Protein AF-B8CXU0-F1 (afdb_monomer_lite)

InterPro domains:
  IPR009057 Homedomain-like superfamily [SSF46689] (2-46)
  IPR018060 AraC-like, DNA binding HTH domain [PF12833] (18-62)
  IPR018060 AraC-like, DNA binding HTH domain [PS01124] (1-71)
  IPR050959 Multiple antibiotic resistance protein MarA-like [PTHR47504] (1-62)

pLDDT: mean 88.55, std 16.48, range [41.94, 98.25]

Sequence (71 aa):
MQDYIEKHIRKPITLHQLARAAGYSPWHSGRIFKELIGKTPFEYIRKFRLSRAAVKLRDEDQPDNTNQMQL

Structure (mmCIF, N/CA/C/O backbone):
data_AF-B8CXU0-F1
#
_entry.id   AF-B8CXU0-F1
#
loop_
_atom_site.group_PDB
_atom_site.id
_atom_site.type_symbol
_atom_site.label_atom_id
_atom_site.label_alt_id
_atom_site.label_comp_id
_atom_site.label_asym_id
_atom_site.label_entity_id
_atom_site.label_seq_id
_atom_site.pdbx_PDB_ins_code
_atom_site.Cartn_x
_atom_site.Cartn_y
_atom_site.Cartn_z
_atom_site.occupancy
_atom_site.B_iso_or_equiv
_atom_site.auth_seq_id
_atom_site.auth_comp_id
_atom_site.auth_asym_id
_atom_site.auth_atom_id
_atom_site.pdbx_PDB_model_num
ATOM 1 N N . MET A 1 1 ? -3.671 -7.375 -7.424 1.00 94.94 1 MET A N 1
ATOM 2 C CA . MET A 1 1 ? -2.952 -6.637 -6.347 1.00 94.94 1 MET A CA 1
ATOM 3 C C . MET A 1 1 ? -3.856 -6.263 -5.175 1.00 94.94 1 MET A C 1
ATOM 5 O O . MET A 1 1 ? -3.453 -6.518 -4.047 1.00 94.94 1 MET A O 1
ATOM 9 N N . GLN A 1 2 ? -5.040 -5.677 -5.401 1.00 95.19 2 GLN A N 1
ATOM 10 C CA . GLN A 1 2 ? -5.972 -5.295 -4.323 1.00 95.19 2 GLN A CA 1
ATOM 11 C C . GLN A 1 2 ? -6.359 -6.481 -3.426 1.00 95.19 2 GLN A C 1
ATOM 13 O O . GLN A 1 2 ? -6.199 -6.378 -2.214 1.00 95.19 2 GLN A O 1
ATOM 18 N N . ASP A 1 3 ? -6.696 -7.635 -4.006 1.00 96.12 3 ASP A N 1
ATOM 19 C CA . ASP A 1 3 ? -7.030 -8.850 -3.242 1.00 96.12 3 ASP A CA 1
ATOM 20 C C . ASP A 1 3 ? -5.896 -9.298 -2.312 1.00 96.12 3 ASP A C 1
ATOM 22 O O . ASP A 1 3 ? -6.120 -9.708 -1.174 1.00 96.12 3 ASP A O 1
ATOM 26 N N . TYR A 1 4 ? -4.645 -9.212 -2.784 1.00 97.81 4 TYR A N 1
ATOM 27 C CA . TYR A 1 4 ? -3.484 -9.539 -1.959 1.00 97.81 4 TYR A CA 1
ATOM 28 C C . TYR A 1 4 ? -3.360 -8.558 -0.790 1.00 97.81 4 TYR A C 1
ATOM 30 O O . TYR A 1 4 ? -3.121 -8.986 0.340 1.00 97.81 4 TYR A O 1
ATOM 38 N N . ILE A 1 5 ? -3.541 -7.259 -1.055 1.00 97.19 5 ILE A N 1
ATOM 39 C CA . ILE A 1 5 ? -3.514 -6.207 -0.032 1.00 97.19 5 ILE A CA 1
ATOM 40 C C . ILE A 1 5 ? -4.583 -6.467 1.026 1.00 97.19 5 ILE A C 1
ATOM 42 O O . ILE A 1 5 ? -4.274 -6.416 2.214 1.00 97.19 5 ILE A O 1
ATOM 46 N N . GLU A 1 6 ? -5.810 -6.776 0.617 1.00 95.50 6 GLU A N 1
ATOM 47 C CA . GLU A 1 6 ? -6.924 -7.022 1.529 1.00 95.50 6 GLU A CA 1
ATOM 48 C C . GLU A 1 6 ? -6.661 -8.230 2.438 1.00 95.50 6 GLU A C 1
ATOM 50 O O . GLU A 1 6 ? -6.743 -8.112 3.665 1.00 95.50 6 GLU A O 1
ATOM 55 N N . LYS A 1 7 ? -6.238 -9.356 1.848 1.00 97.06 7 LYS A N 1
ATOM 56 C CA . LYS A 1 7 ? -5.924 -10.600 2.574 1.00 97.06 7 LYS A CA 1
ATOM 57 C C . LYS A 1 7 ? -4.752 -10.450 3.550 1.00 97.06 7 LYS A C 1
ATOM 59 O O . LYS A 1 7 ? -4.706 -11.142 4.565 1.00 97.06 7 LYS A O 1
ATOM 64 N N . HIS A 1 8 ? -3.813 -9.541 3.278 1.00 97.25 8 HIS A N 1
ATOM 65 C CA . HIS A 1 8 ? -2.577 -9.387 4.058 1.00 97.25 8 HIS A CA 1
ATOM 66 C C . HIS A 1 8 ? -2.474 -8.052 4.800 1.00 97.25 8 HIS A C 1
ATOM 68 O O . HIS A 1 8 ? -1.410 -7.728 5.325 1.00 97.25 8 HIS A O 1
ATOM 74 N N . ILE A 1 9 ? -3.558 -7.277 4.897 1.00 95.31 9 ILE A N 1
ATOM 75 C CA . ILE A 1 9 ? -3.503 -5.877 5.348 1.00 95.31 9 ILE A CA 1
ATOM 76 C C . ILE A 1 9 ? -2.885 -5.684 6.742 1.00 95.31 9 ILE A C 1
ATOM 78 O O . ILE A 1 9 ? -2.259 -4.653 7.011 1.00 95.31 9 ILE A O 1
ATOM 82 N N . ARG A 1 10 ? -3.037 -6.688 7.615 1.00 94.56 10 ARG A N 1
ATOM 83 C CA . ARG A 1 10 ? -2.529 -6.708 8.997 1.00 94.56 10 ARG A CA 1
ATOM 84 C C . ARG A 1 10 ? -1.035 -7.035 9.102 1.00 94.56 10 ARG A C 1
ATOM 86 O O . ARG A 1 10 ? -0.473 -6.920 10.183 1.00 94.56 10 ARG A O 1
ATOM 93 N N . LYS A 1 11 ? -0.390 -7.442 8.009 1.00 95.75 11 LYS A N 1
ATOM 94 C CA . LYS A 1 11 ? 1.035 -7.795 7.958 1.00 95.75 11 LYS A CA 1
ATOM 95 C C . LYS A 1 11 ? 1.814 -6.740 7.165 1.00 95.75 11 LYS A C 1
ATOM 97 O O . LYS A 1 11 ? 1.217 -6.017 6.361 1.00 95.75 11 LYS A O 1
ATOM 102 N N . PRO A 1 12 ? 3.137 -6.612 7.357 1.00 96.19 12 PRO A N 1
ATOM 103 C CA . PRO A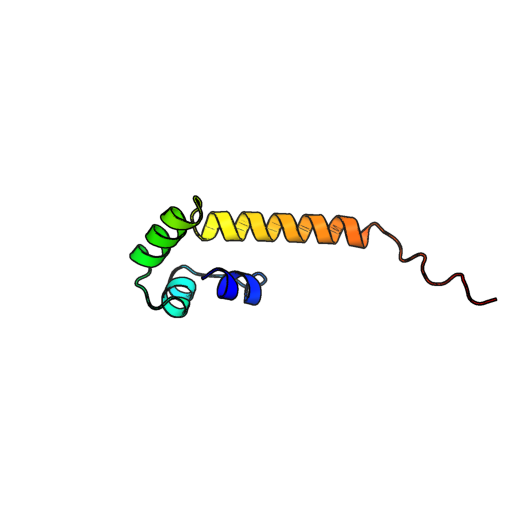 1 12 ? 3.974 -5.850 6.438 1.00 96.19 12 PRO A CA 1
ATOM 104 C C . PRO A 1 12 ? 3.809 -6.384 5.008 1.00 96.19 12 PRO A C 1
ATOM 106 O O . PRO A 1 12 ? 3.883 -7.589 4.781 1.00 96.19 12 PRO A O 1
ATOM 109 N N . ILE A 1 13 ? 3.562 -5.480 4.060 1.00 97.88 13 ILE A N 1
ATOM 110 C CA . ILE A 1 13 ? 3.425 -5.790 2.635 1.00 97.88 13 ILE A CA 1
ATOM 111 C C . ILE A 1 13 ? 4.569 -5.092 1.910 1.00 97.88 13 ILE A C 1
ATOM 113 O O . ILE A 1 13 ? 4.793 -3.903 2.137 1.00 97.88 13 ILE A O 1
ATOM 117 N N . THR A 1 14 ? 5.273 -5.802 1.033 1.00 97.62 14 THR A N 1
ATOM 118 C CA . THR A 1 14 ? 6.344 -5.234 0.201 1.00 97.62 14 THR A CA 1
ATOM 119 C C . THR A 1 14 ? 5.923 -5.140 -1.263 1.00 97.62 14 THR A C 1
ATOM 121 O O . THR A 1 14 ? 5.049 -5.873 -1.728 1.00 97.62 14 THR A O 1
ATOM 124 N N . LEU A 1 15 ? 6.585 -4.267 -2.030 1.00 97.19 15 LEU A N 1
ATOM 125 C CA . LEU A 1 15 ? 6.321 -4.146 -3.466 1.00 97.19 15 LEU A CA 1
ATOM 126 C C . LEU A 1 15 ? 6.639 -5.451 -4.215 1.00 97.19 15 LEU A C 1
ATOM 128 O O . LEU A 1 15 ? 5.914 -5.817 -5.131 1.00 97.19 15 LEU A O 1
ATOM 132 N N . HIS A 1 16 ? 7.662 -6.195 -3.781 1.00 98.12 16 HIS A N 1
ATOM 133 C CA . HIS A 1 16 ? 8.003 -7.509 -4.334 1.00 98.12 16 HIS A CA 1
ATOM 134 C C . HIS A 1 16 ? 6.880 -8.537 -4.157 1.00 98.12 16 HIS A C 1
ATOM 136 O O . HIS A 1 16 ? 6.598 -9.301 -5.076 1.00 98.12 16 HIS A O 1
ATOM 142 N N . GLN A 1 17 ? 6.216 -8.551 -2.998 1.00 98.25 17 GLN A N 1
ATOM 143 C CA . GLN A 1 17 ? 5.078 -9.441 -2.755 1.00 98.25 17 GLN A CA 1
ATOM 144 C C . GLN A 1 17 ? 3.893 -9.097 -3.659 1.00 98.25 17 GLN A C 1
ATOM 146 O O . GLN A 1 17 ? 3.291 -9.992 -4.248 1.00 98.25 17 GLN A O 1
ATOM 151 N N . LEU A 1 18 ? 3.592 -7.804 -3.810 1.00 97.94 18 LEU A N 1
ATOM 152 C CA . LEU A 1 18 ? 2.535 -7.338 -4.709 1.00 97.94 18 LEU A CA 1
ATOM 153 C C . LEU A 1 18 ? 2.827 -7.699 -6.163 1.00 97.94 18 LEU A C 1
ATOM 155 O O . LEU A 1 18 ? 1.933 -8.152 -6.872 1.00 97.94 18 LEU A O 1
ATOM 159 N N . ALA A 1 19 ? 4.081 -7.536 -6.570 1.00 98.00 19 ALA A N 1
ATOM 160 C CA . ALA A 1 19 ? 4.547 -7.845 -7.908 1.00 98.00 19 ALA A CA 1
ATOM 161 C C . ALA A 1 19 ? 4.448 -9.339 -8.219 1.00 98.00 19 ALA A C 1
ATOM 163 O O . ALA A 1 19 ? 3.852 -9.723 -9.224 1.00 98.00 19 ALA A O 1
ATOM 164 N N . ARG A 1 20 ? 4.909 -10.188 -7.292 1.00 98.00 20 ARG A N 1
ATOM 165 C CA . ARG A 1 20 ? 4.756 -11.646 -7.383 1.00 98.00 20 ARG A CA 1
ATOM 166 C C . ARG A 1 20 ? 3.285 -12.053 -7.478 1.00 98.00 20 ARG A C 1
ATOM 168 O O . ARG A 1 20 ? 2.944 -12.872 -8.320 1.00 98.00 20 ARG A O 1
ATOM 175 N N . ALA A 1 21 ? 2.418 -11.467 -6.653 1.00 97.06 21 ALA A N 1
ATOM 176 C CA . ALA A 1 21 ? 0.985 -11.760 -6.666 1.00 97.06 21 ALA A CA 1
ATOM 177 C C . ALA A 1 21 ? 0.272 -11.293 -7.949 1.00 97.06 21 ALA A C 1
ATOM 179 O O . ALA A 1 21 ? -0.835 -11.743 -8.223 1.00 97.06 21 ALA A O 1
ATOM 180 N N . ALA A 1 22 ? 0.872 -10.371 -8.705 1.00 95.38 22 ALA A N 1
ATOM 181 C CA . ALA A 1 22 ? 0.313 -9.820 -9.936 1.00 95.38 22 ALA A CA 1
ATOM 182 C C . ALA A 1 22 ? 0.977 -10.353 -11.216 1.00 95.38 22 ALA A C 1
ATOM 184 O O . ALA A 1 22 ? 0.502 -10.037 -12.298 1.00 95.38 22 ALA A O 1
ATOM 185 N N . GLY A 1 23 ? 2.064 -11.125 -11.107 1.00 97.06 23 GLY A N 1
ATOM 186 C CA . GLY A 1 23 ? 2.811 -11.629 -12.263 1.00 97.06 23 GLY A CA 1
ATOM 187 C C . GLY A 1 23 ? 3.647 -10.569 -12.991 1.00 97.06 23 GLY A C 1
ATOM 188 O O . GLY A 1 23 ? 3.967 -10.745 -14.162 1.00 97.06 23 GLY A O 1
ATOM 189 N N . TYR A 1 24 ? 4.015 -9.475 -12.319 1.00 96.69 24 TYR A N 1
ATOM 190 C CA . TYR A 1 24 ? 4.771 -8.366 -12.913 1.00 96.69 24 TYR A CA 1
ATOM 191 C C . TYR A 1 24 ? 6.088 -8.104 -12.178 1.00 96.69 24 TYR A C 1
ATOM 193 O O . TYR A 1 24 ? 6.311 -8.577 -11.064 1.00 96.69 24 TYR A O 1
ATOM 201 N N . SER A 1 25 ? 6.965 -7.293 -12.777 1.00 98.19 25 SER A N 1
ATOM 202 C CA . SER A 1 25 ? 8.132 -6.756 -12.070 1.00 98.19 25 SER A CA 1
ATOM 203 C C . SER A 1 25 ? 7.710 -5.739 -10.993 1.00 98.19 25 SER A C 1
ATOM 205 O O . SER A 1 25 ? 6.640 -5.128 -11.115 1.00 98.19 25 SER A O 1
ATOM 207 N N . PRO A 1 26 ? 8.524 -5.495 -9.945 1.00 97.75 26 PRO A N 1
ATOM 208 C CA . PRO A 1 26 ? 8.210 -4.501 -8.912 1.00 97.75 26 PRO A CA 1
ATOM 209 C C . PRO A 1 26 ? 7.938 -3.102 -9.471 1.00 97.75 26 PRO A C 1
ATOM 211 O O . PRO A 1 26 ? 6.948 -2.471 -9.100 1.00 97.75 26 PRO A O 1
ATOM 214 N N . TRP A 1 27 ? 8.767 -2.649 -10.415 1.00 97.56 27 TRP A N 1
ATOM 215 C CA . TRP A 1 27 ? 8.595 -1.352 -11.069 1.00 97.56 27 TRP A CA 1
ATOM 216 C C . TRP A 1 27 ? 7.282 -1.280 -11.855 1.00 97.56 27 TRP A C 1
ATOM 218 O O . TRP A 1 27 ? 6.487 -0.362 -11.645 1.00 97.56 27 TRP A O 1
ATOM 228 N N . HIS A 1 28 ? 7.007 -2.283 -12.699 1.00 97.94 28 HIS A N 1
ATOM 229 C CA . HIS A 1 28 ? 5.787 -2.305 -13.506 1.00 97.94 28 HIS A CA 1
ATOM 230 C C . HIS A 1 28 ? 4.536 -2.380 -12.627 1.00 97.94 28 HIS A C 1
ATOM 232 O O . HIS A 1 28 ? 3.561 -1.686 -12.893 1.00 97.94 28 HIS A O 1
ATOM 238 N N . SER A 1 29 ? 4.594 -3.145 -11.535 1.00 98.12 29 SER A N 1
ATOM 239 C CA . SER A 1 29 ? 3.506 -3.258 -10.559 1.00 98.12 29 SER A CA 1
ATOM 240 C C . SER A 1 29 ? 3.185 -1.920 -9.905 1.00 98.12 29 SER A C 1
ATOM 242 O O . SER A 1 29 ? 2.022 -1.533 -9.833 1.00 98.12 29 SER A O 1
ATOM 244 N N . GLY A 1 30 ? 4.209 -1.188 -9.454 1.00 97.88 30 GLY A N 1
ATOM 245 C CA . GLY A 1 30 ? 4.022 0.142 -8.877 1.00 97.88 30 GLY A CA 1
ATOM 246 C C . GLY A 1 30 ? 3.417 1.128 -9.878 1.00 97.88 30 GLY A C 1
ATOM 247 O O . GLY A 1 30 ? 2.478 1.849 -9.533 1.00 97.88 30 GLY A O 1
ATOM 248 N N . ARG A 1 31 ? 3.919 1.118 -11.120 1.00 98.12 31 ARG A N 1
ATOM 249 C CA . ARG A 1 31 ? 3.452 1.995 -12.201 1.00 98.12 31 ARG A CA 1
ATOM 250 C C . ARG A 1 31 ? 2.004 1.699 -12.595 1.00 98.12 31 ARG A C 1
ATOM 252 O O . ARG A 1 31 ? 1.170 2.594 -12.499 1.0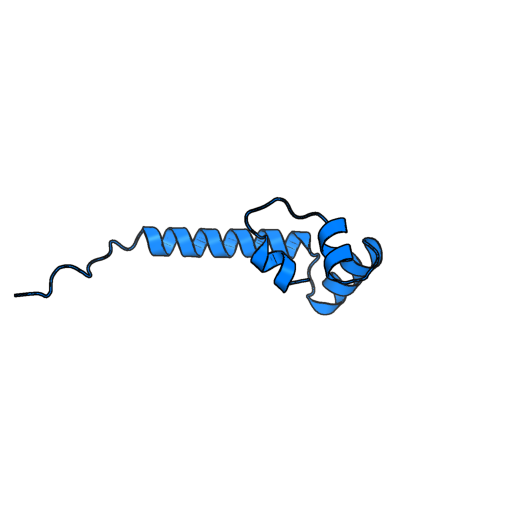0 98.12 31 ARG A O 1
ATOM 259 N N . ILE A 1 32 ? 1.691 0.454 -12.963 1.00 97.56 32 ILE A N 1
ATOM 260 C CA . ILE A 1 32 ? 0.353 0.079 -13.444 1.00 97.56 32 ILE A CA 1
ATOM 261 C C . ILE A 1 32 ? -0.701 0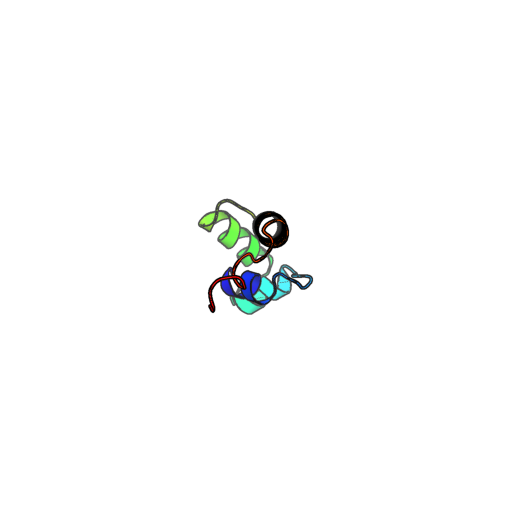.245 -12.348 1.00 97.56 32 ILE A C 1
ATOM 263 O O . ILE A 1 32 ? -1.811 0.693 -12.613 1.00 97.56 32 ILE A O 1
ATOM 267 N N . PHE A 1 33 ? -0.350 -0.038 -11.087 1.00 98.25 33 PHE A N 1
AT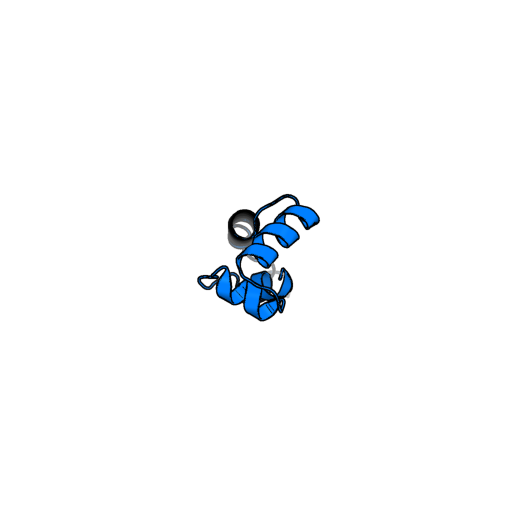OM 268 C CA . PHE A 1 33 ? -1.262 0.198 -9.972 1.00 98.25 33 PHE A CA 1
ATOM 269 C C . PHE A 1 33 ? -1.585 1.688 -9.835 1.00 98.25 33 PHE A C 1
ATOM 271 O O . PHE A 1 33 ? -2.747 2.043 -9.669 1.00 98.25 33 PHE A O 1
ATOM 278 N N . LYS A 1 34 ? -0.579 2.569 -9.936 1.00 98.19 34 LYS A N 1
ATOM 279 C CA . LYS A 1 34 ? -0.801 4.018 -9.872 1.00 98.19 34 LYS A CA 1
ATOM 280 C C . LYS A 1 34 ? -1.633 4.522 -11.049 1.00 98.19 34 LYS A C 1
ATOM 282 O O . LYS A 1 34 ? -2.513 5.345 -10.827 1.00 98.19 34 LYS A O 1
ATOM 287 N N . GLU A 1 35 ? -1.385 4.029 -12.258 1.00 98.06 35 GLU A N 1
ATOM 288 C CA . GLU A 1 35 ? -2.152 4.404 -13.454 1.00 98.06 35 GLU A CA 1
ATOM 289 C C . GLU A 1 35 ? -3.624 3.993 -13.350 1.00 98.06 35 GLU A C 1
ATOM 291 O O . GLU A 1 35 ? -4.500 4.786 -13.678 1.00 98.06 35 GLU A O 1
ATOM 296 N N . LEU A 1 36 ? -3.906 2.794 -12.831 1.00 97.06 36 LEU A N 1
ATOM 297 C CA . LEU A 1 36 ? -5.274 2.279 -12.719 1.00 97.06 36 LEU A CA 1
ATOM 298 C C . LEU A 1 36 ? -6.037 2.815 -11.494 1.00 97.06 36 LEU A C 1
ATOM 300 O O . LEU A 1 36 ? -7.246 3.009 -11.559 1.00 97.06 36 LEU A O 1
ATOM 304 N N . ILE A 1 37 ? -5.358 3.026 -10.361 1.00 96.44 37 ILE A N 1
ATOM 305 C CA . ILE A 1 37 ? -5.992 3.361 -9.066 1.00 96.44 37 ILE A CA 1
ATOM 306 C C . ILE A 1 37 ? -5.830 4.847 -8.699 1.00 96.44 37 ILE A C 1
ATOM 308 O O . ILE A 1 37 ? -6.466 5.348 -7.765 1.00 96.44 37 ILE A O 1
ATOM 312 N N . GLY A 1 38 ? -4.943 5.566 -9.389 1.00 97.56 38 GLY A N 1
ATOM 313 C CA . GLY A 1 38 ? -4.604 6.965 -9.109 1.00 97.56 38 GLY A CA 1
ATOM 314 C C . GLY A 1 38 ? -3.763 7.169 -7.843 1.00 97.56 38 GLY A C 1
ATOM 315 O O . GLY A 1 38 ? -3.546 8.302 -7.422 1.00 97.56 38 GLY A O 1
ATOM 316 N N . LYS A 1 39 ? -3.306 6.088 -7.199 1.00 96.88 39 LYS A N 1
ATOM 317 C CA . LYS A 1 39 ? -2.488 6.106 -5.973 1.00 96.88 39 LYS A CA 1
ATOM 318 C C . LYS A 1 39 ? -1.429 5.025 -6.055 1.00 96.88 39 LYS A C 1
ATOM 320 O O . LYS A 1 39 ? -1.692 3.958 -6.600 1.00 96.88 39 LYS A O 1
ATOM 325 N N . THR A 1 40 ? -0.255 5.254 -5.481 1.00 97.69 40 THR A N 1
ATOM 326 C CA . THR A 1 40 ? 0.737 4.183 -5.336 1.00 97.69 40 THR A CA 1
ATOM 327 C C . THR A 1 40 ? 0.201 3.068 -4.425 1.00 97.69 40 THR A C 1
ATOM 329 O O . THR A 1 40 ? -0.660 3.318 -3.570 1.00 97.69 40 THR A O 1
ATOM 332 N N . PRO A 1 41 ? 0.726 1.833 -4.536 1.00 97.44 41 PRO A N 1
ATOM 333 C CA . PRO A 1 41 ? 0.290 0.739 -3.674 1.00 97.44 41 PRO A CA 1
ATOM 334 C C . PRO A 1 41 ? 0.404 1.054 -2.175 1.00 97.44 41 PRO A C 1
ATOM 336 O O . PRO A 1 41 ? -0.488 0.718 -1.399 1.00 97.44 41 PRO A O 1
ATOM 339 N N . PHE A 1 42 ? 1.469 1.742 -1.753 1.00 97.25 42 PHE A N 1
ATOM 340 C CA . PHE A 1 42 ? 1.694 2.059 -0.341 1.00 97.25 42 PHE A CA 1
ATOM 341 C C . PHE A 1 42 ? 0.778 3.168 0.188 1.00 97.25 42 PHE A C 1
ATOM 343 O O . PHE A 1 42 ? 0.341 3.090 1.338 1.00 97.25 42 PHE A O 1
ATOM 350 N N . GLU A 1 43 ? 0.429 4.160 -0.635 1.00 97.94 43 GLU A N 1
ATOM 351 C 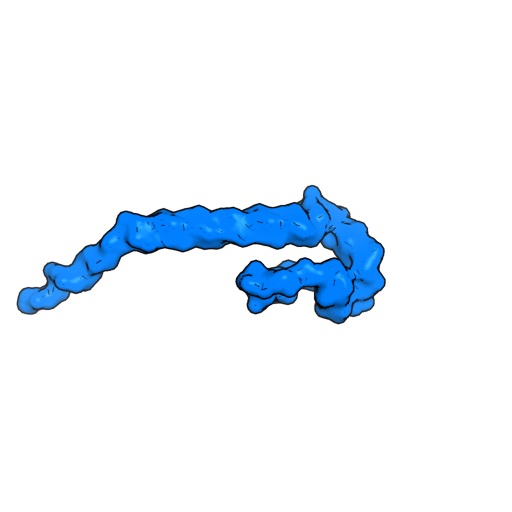CA . GLU A 1 43 ? -0.594 5.156 -0.283 1.00 97.94 43 GLU A CA 1
ATOM 352 C C . GLU A 1 43 ? -1.963 4.492 -0.110 1.00 97.94 43 GLU A C 1
ATOM 354 O O . GLU A 1 43 ? -2.666 4.756 0.869 1.00 97.94 43 GLU A O 1
ATOM 359 N N . TYR A 1 44 ? -2.313 3.579 -1.020 1.00 97.56 44 TYR A N 1
ATOM 360 C CA . TYR A 1 44 ? -3.547 2.803 -0.939 1.00 97.56 44 TYR A CA 1
ATOM 361 C C . TYR A 1 44 ? -3.603 1.959 0.344 1.00 97.56 44 TYR A C 1
ATOM 363 O O . TYR A 1 44 ? -4.577 2.048 1.092 1.00 97.56 44 TYR A O 1
ATOM 371 N N . ILE A 1 45 ? -2.536 1.209 0.653 1.00 97.62 45 ILE A N 1
ATOM 372 C CA . ILE A 1 45 ? -2.428 0.397 1.879 1.00 97.62 45 ILE A CA 1
ATOM 373 C C . ILE A 1 45 ? -2.585 1.264 3.133 1.00 97.62 45 ILE A C 1
ATOM 375 O O . ILE A 1 45 ? -3.328 0.899 4.047 1.00 97.62 45 ILE A O 1
ATOM 379 N N . ARG A 1 46 ? -1.901 2.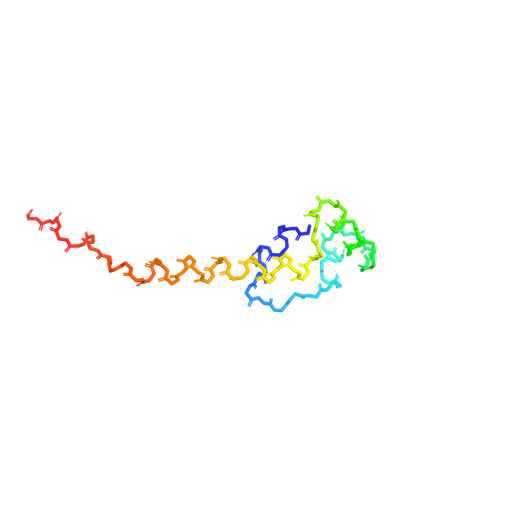415 3.188 1.00 97.31 46 ARG A N 1
ATOM 380 C CA . ARG A 1 46 ? -1.966 3.330 4.336 1.00 97.31 46 ARG A CA 1
ATOM 381 C C . ARG A 1 46 ? -3.388 3.837 4.555 1.00 97.31 46 ARG A C 1
ATOM 383 O O . ARG A 1 46 ? -3.895 3.741 5.671 1.00 97.31 46 ARG A O 1
ATOM 390 N N . LYS A 1 47 ? -4.044 4.322 3.495 1.00 95.69 47 LYS A N 1
ATOM 391 C CA . LYS A 1 47 ? -5.425 4.813 3.576 1.00 95.69 47 LYS A CA 1
ATOM 392 C C . LYS A 1 47 ? -6.382 3.706 4.014 1.00 95.69 47 LYS A C 1
ATOM 394 O O . LYS A 1 47 ? -7.197 3.924 4.901 1.00 95.69 47 LYS A O 1
ATOM 399 N N . PHE A 1 48 ? -6.234 2.510 3.454 1.00 94.38 48 PHE A N 1
ATOM 400 C CA . PHE A 1 48 ? -7.089 1.376 3.786 1.00 94.38 48 PHE A CA 1
ATOM 401 C C . PHE A 1 48 ? -6.946 0.944 5.257 1.00 94.38 48 PHE A C 1
ATOM 403 O O . PHE A 1 48 ? -7.946 0.679 5.921 1.00 94.38 48 PHE A O 1
ATOM 410 N N . ARG A 1 49 ? -5.723 0.946 5.810 1.00 95.56 49 ARG A N 1
ATOM 411 C CA . ARG A 1 49 ? -5.493 0.698 7.248 1.00 95.56 49 ARG A CA 1
ATOM 412 C C . ARG A 1 49 ? -6.167 1.740 8.134 1.00 95.56 49 ARG A C 1
ATOM 414 O O . ARG A 1 49 ? -6.822 1.357 9.098 1.00 95.56 49 ARG A O 1
ATOM 421 N N . LEU A 1 50 ? -6.032 3.022 7.796 1.00 94.88 50 LEU A N 1
ATOM 422 C CA . LEU A 1 50 ? -6.667 4.112 8.542 1.00 94.88 50 LEU A CA 1
ATOM 423 C C . LEU A 1 50 ? -8.193 3.987 8.523 1.00 94.88 50 LEU A C 1
ATOM 425 O O . LEU A 1 50 ? -8.818 4.048 9.575 1.00 94.88 50 LEU A O 1
ATOM 429 N N . SER A 1 51 ? -8.785 3.733 7.354 1.00 92.44 51 SER A N 1
ATOM 430 C CA . SER A 1 51 ? -10.233 3.536 7.231 1.00 92.44 51 SER A CA 1
ATOM 431 C C . SER A 1 51 ? -10.732 2.365 8.078 1.00 92.44 51 SER A C 1
ATOM 433 O O . SER A 1 51 ? -11.736 2.502 8.769 1.00 92.44 51 SER A O 1
ATOM 435 N N . ARG A 1 52 ? -10.020 1.230 8.093 1.00 89.56 52 ARG A N 1
ATOM 436 C CA . ARG A 1 52 ? -10.407 0.086 8.936 1.00 89.56 52 ARG A CA 1
ATOM 437 C C . ARG A 1 52 ? -10.247 0.361 10.429 1.00 89.56 52 ARG A C 1
ATOM 439 O O . ARG A 1 52 ? -11.069 -0.111 11.203 1.00 89.56 52 ARG A O 1
ATOM 446 N N . ALA A 1 53 ? -9.208 1.092 10.828 1.00 90.75 53 ALA A N 1
ATOM 447 C CA . ALA A 1 53 ? -9.026 1.489 12.220 1.00 90.75 53 ALA A CA 1
ATOM 448 C C . ALA A 1 53 ? -10.152 2.426 12.684 1.00 90.75 53 ALA A C 1
ATOM 450 O O . ALA A 1 53 ? -10.705 2.213 13.754 1.00 90.75 53 ALA A O 1
ATOM 451 N N . ALA A 1 54 ? -10.544 3.397 11.853 1.00 90.88 54 ALA A N 1
ATOM 452 C CA . ALA A 1 54 ? -11.647 4.309 12.154 1.00 90.88 54 ALA A CA 1
ATOM 453 C C . ALA A 1 54 ? -12.993 3.579 12.304 1.00 90.88 54 ALA A C 1
ATOM 455 O O . ALA A 1 54 ? -13.727 3.847 13.248 1.00 90.88 54 ALA A O 1
ATOM 456 N N . VAL A 1 55 ? -13.291 2.626 11.411 1.00 89.31 55 VAL A N 1
ATOM 457 C CA . VAL A 1 55 ? -14.489 1.774 11.524 1.00 89.31 55 VAL A CA 1
ATOM 458 C C . VAL A 1 55 ? -14.459 0.978 12.825 1.00 89.31 55 VAL A C 1
ATOM 460 O O . VAL A 1 55 ? -15.429 0.991 13.566 1.00 89.31 55 VAL A O 1
ATOM 463 N N . LYS A 1 56 ? -13.318 0.354 13.137 1.00 87.12 56 LYS A N 1
ATOM 464 C CA . LYS A 1 56 ? -13.161 -0.429 14.361 1.00 87.12 56 LYS A CA 1
ATOM 465 C C . LYS A 1 56 ? -13.396 0.411 15.625 1.00 87.12 56 LYS A C 1
ATOM 467 O O . LYS A 1 56 ? -14.103 -0.051 16.503 1.00 87.12 56 LYS A O 1
ATOM 472 N N . LEU A 1 57 ? -12.855 1.629 15.696 1.00 86.69 57 LEU A N 1
ATOM 473 C CA . LEU A 1 57 ? -13.069 2.521 16.843 1.00 86.69 57 LEU A CA 1
ATOM 474 C C . LEU A 1 57 ? -14.539 2.917 17.007 1.00 86.69 57 LEU A C 1
ATOM 476 O O . LEU A 1 57 ? -15.040 2.920 18.120 1.00 86.69 57 LEU A O 1
ATOM 480 N N . ARG A 1 58 ? -15.233 3.223 15.905 1.00 86.44 58 ARG A N 1
ATOM 481 C CA . ARG A 1 58 ? -16.666 3.543 15.937 1.00 86.44 58 ARG A CA 1
ATOM 482 C C . ARG A 1 58 ? -17.500 2.354 16.414 1.00 86.44 58 ARG A C 1
ATOM 484 O O . ARG A 1 58 ? -18.437 2.542 17.175 1.00 86.44 58 ARG A O 1
ATOM 491 N N . ASP A 1 59 ? -17.172 1.157 15.939 1.00 82.69 59 ASP A N 1
ATOM 492 C CA . ASP A 1 59 ? -17.937 -0.048 16.252 1.00 82.69 59 ASP A CA 1
ATOM 493 C C . ASP A 1 59 ? -17.615 -0.572 17.677 1.00 82.69 59 ASP A C 1
ATOM 495 O O . ASP A 1 59 ? -18.485 -1.151 18.314 1.00 82.69 59 ASP A O 1
ATOM 499 N N . GLU A 1 60 ? -16.404 -0.340 18.211 1.00 72.06 60 GLU A N 1
ATOM 500 C CA . GLU A 1 60 ? -16.039 -0.641 19.614 1.00 72.06 60 GLU A CA 1
ATOM 501 C C . GLU A 1 60 ? -16.643 0.353 20.627 1.00 72.06 60 GLU A C 1
ATOM 503 O O . GLU A 1 60 ? -16.830 -0.008 21.787 1.00 72.06 60 GLU A O 1
ATOM 508 N N . ASP A 1 61 ? -16.968 1.579 20.205 1.00 61.47 61 ASP A N 1
ATOM 509 C CA . ASP A 1 61 ? -17.619 2.613 21.033 1.00 61.47 61 ASP A CA 1
ATOM 510 C C . ASP A 1 61 ? -19.152 2.458 21.090 1.00 61.47 61 ASP A C 1
ATOM 512 O O . ASP A 1 61 ? -19.846 3.195 21.790 1.00 61.47 61 ASP A O 1
ATOM 516 N N . GLN A 1 62 ? -19.703 1.476 20.370 1.00 53.88 62 GLN A N 1
ATOM 517 C CA . GLN A 1 62 ? -21.103 1.092 20.476 1.00 53.88 62 GLN A CA 1
ATOM 518 C C . GLN A 1 62 ? -21.214 -0.114 21.420 1.00 53.88 62 GLN A C 1
ATOM 520 O O . GLN A 1 62 ? -20.977 -1.242 20.982 1.00 53.88 62 GLN A O 1
ATOM 525 N N . PRO A 1 63 ? -21.551 0.071 22.717 1.00 54.84 63 PRO A N 1
ATOM 526 C CA . PRO A 1 63 ? -21.866 -1.063 23.568 1.00 54.84 63 PRO A CA 1
ATOM 527 C C . PRO A 1 63 ? -23.001 -1.858 22.920 1.00 54.84 63 PRO A C 1
ATOM 529 O O . PRO A 1 63 ? -23.991 -1.308 22.431 1.00 54.84 63 PRO A O 1
ATOM 532 N N . ASP A 1 64 ? -22.797 -3.168 22.860 1.00 55.34 64 ASP A N 1
ATOM 533 C CA . ASP A 1 64 ? -23.724 -4.129 22.289 1.00 55.34 64 ASP A CA 1
ATOM 534 C C . ASP A 1 64 ? -24.969 -4.195 23.194 1.00 55.34 64 ASP A C 1
ATOM 536 O O . ASP A 1 64 ? -25.050 -4.976 24.142 1.00 55.34 64 ASP A O 1
ATOM 540 N N . ASN A 1 65 ? -25.946 -3.320 22.944 1.00 55.75 65 ASN A N 1
ATOM 541 C CA . ASN A 1 65 ? -27.204 -3.233 23.700 1.00 55.75 65 ASN A CA 1
ATOM 542 C C . ASN A 1 65 ? -28.169 -4.398 23.382 1.00 55.75 65 ASN A C 1
ATOM 544 O O . ASN A 1 65 ? -29.363 -4.317 23.665 1.00 55.75 65 ASN A O 1
ATOM 548 N N . THR A 1 66 ? -27.684 -5.481 22.772 1.00 51.69 66 THR A N 1
ATOM 549 C CA . THR A 1 66 ? -28.523 -6.533 22.180 1.00 51.69 66 THR A CA 1
ATOM 550 C C . THR A 1 66 ? -29.019 -7.576 23.200 1.00 51.69 66 THR A C 1
ATOM 552 O O . THR A 1 66 ? -29.878 -8.388 22.875 1.00 51.69 66 THR A O 1
ATOM 555 N N . ASN A 1 67 ? -28.592 -7.527 24.469 1.00 51.84 67 ASN A N 1
ATOM 556 C CA . ASN A 1 67 ? -29.015 -8.483 25.510 1.00 51.84 67 ASN A CA 1
ATOM 557 C C . ASN A 1 67 ? -30.022 -7.911 26.534 1.00 51.84 67 ASN A C 1
ATOM 559 O O . ASN A 1 67 ? -29.831 -8.070 27.738 1.00 51.84 67 ASN A O 1
ATOM 563 N N . GLN A 1 68 ? -31.107 -7.259 26.089 1.00 49.25 68 GLN A N 1
ATOM 564 C CA . GLN A 1 68 ? -32.230 -6.881 26.978 1.00 49.25 68 GLN A CA 1
ATOM 565 C C . GLN A 1 68 ? -33.640 -7.125 26.401 1.00 49.25 68 GLN A C 1
ATOM 567 O O . GLN A 1 68 ? -34.596 -6.472 26.808 1.00 49.25 68 GLN A O 1
ATOM 572 N N . MET A 1 69 ? -33.824 -8.086 25.490 1.00 48.75 69 MET A N 1
ATOM 573 C CA . MET A 1 69 ? -35.175 -8.514 25.082 1.00 48.75 69 MET A CA 1
ATOM 574 C C . MET A 1 69 ? -35.322 -10.034 25.068 1.00 48.75 69 MET A C 1
ATOM 576 O O . MET A 1 69 ? -35.565 -10.631 24.026 1.00 48.75 69 MET A O 1
ATOM 580 N N . GLN A 1 70 ? -35.213 -10.658 26.240 1.00 43.50 70 GLN A N 1
ATOM 581 C CA . GLN A 1 70 ? -35.950 -11.889 26.535 1.00 43.50 70 GLN A CA 1
ATOM 582 C C . GLN A 1 70 ? -36.548 -11.747 27.941 1.00 43.50 70 GLN A C 1
ATOM 584 O O . GLN A 1 70 ? -35.869 -11.957 28.944 1.00 43.50 70 GLN A O 1
ATOM 589 N N . LEU A 1 71 ? -37.796 -11.266 27.962 1.00 41.94 71 LEU A N 1
ATOM 590 C CA . LEU A 1 71 ? -38.773 -11.444 29.038 1.00 41.94 71 LEU A CA 1
ATOM 591 C C . LEU A 1 71 ? -39.423 -12.820 28.875 1.00 41.94 71 LEU A C 1
ATOM 593 O O . LEU A 1 71 ? -39.674 -13.190 27.703 1.00 41.94 71 LEU A O 1
#

Organism: Halothermothrix orenii (strain H 168 / OCM 544 / DSM 9562) (NCBI:txid373903)

Secondary structure (DSSP, 8-state):
-HHHHHHHTTS---HHHHHHHHTS-HHHHHHHHHHHHSS-HHHHHHHHHHHHHHHHHHHHTS--TTS----

Radius of gyration: 17.7 Å; chains: 1; bounding box: 47×19×42 Å

Foldseek 3Di:
DVVVCVVQLVHDDDLCNQQVVVVHDSVVSQVVCCVVVVDGPVVVSVVVVVVVVVVVVVVVVDPPPPPDPDD